Protein AF-X1A149-F1 (afdb_monomer)

pLDDT: mean 80.07, std 18.98, range [36.28, 98.31]

Secondary structure (DSSP, 8-state):
--EE--SSTTHHHHH--SSS---EEEE-SEES--TT--TT-GGGGS--PPPEE-GGGGG----SS-EEEETTTS-TTSTTS-HHHHHHHHHHHHT-TTSEEEEEES-GGGGGGS---TTEEEEEEE--S-HHHHTTS--EEEEEETTEEEEE-

Sequence (153 aa):
MLNKVKGNMYSFFNNYPFKGANRGCTWNPIKGKCPHDCSYCFMKRFPQKELRLDEKCFKDNLGRDRYIFVGSSTDMWGTHINQDWIRDVLIHCYKYPDNQYFFQSKNPERFSVFKLPDNFIICTTIETDKQDILDKHSLLIYLIKNYEFSILM

Foldseek 3Di:
DKAQDDDVPPVCLCVPPDPDDSAETEQEQWFFDAPVNDPPDPLVVDDGHDTDGNVVSLPDDPDAQHEYEYNSHYQCLPPPHPPVSVVSVVVSVVVHVRYQYEHEHCCVVSVVVDDDDQSYWYKYWDDDPDVVVCVVDPIWIWTCHPNDTDTDD

Mean predicted aligned error: 7.83 Å

Organism: NCBI:txid412755

Solvent-accessible surface area (backbone atoms only — not comparable to full-atom values): 9294 Å² total; per-residue (Å²): 102,79,39,71,70,80,80,65,96,52,54,55,65,78,63,59,94,65,90,85,68,100,41,43,28,34,40,58,44,45,40,27,57,46,89,80,67,55,91,86,46,75,64,73,82,46,94,68,50,74,70,43,77,44,71,75,38,77,75,52,82,84,62,64,74,30,42,34,36,44,25,81,63,22,57,61,46,37,90,88,46,62,67,64,60,46,49,54,53,51,57,56,49,66,74,36,70,62,28,36,37,36,39,57,20,84,38,61,72,53,56,76,79,50,94,76,59,92,52,49,45,39,29,32,60,48,76,76,92,49,64,80,51,56,77,75,45,80,74,45,42,35,43,51,49,96,88,44,84,45,82,53,128

Nearest PDB structures (foldseek):
  4fhf-assembly1_A  TM=6.529E-01  e=5.673E-01  Geobacillus thermodenitrificans NG80-2
  4rh1-assembly1_A  TM=6.499E-01  e=9.526E-01  Geobacillus thermodenitrificans NG80-2
  4fhg-assembly1_A  TM=6.101E-01  e=7.843E-01  Geobacillus thermodenitrificans NG80-2
  4fhe-assembly1_A  TM=5.385E-01  e=5.317E-01  Geobacillus thermodenitrificans NG80-2
  4k9r-assembly1_A  TM=5.381E-01  e=1.600E+00  Geobacillus thermodenitrificans NG80-2

Radius of gyration: 15.14 Å; Cα contacts (8 Å, |Δi|>4): 228; chains: 1; bounding box: 37×32×43 Å

Structure (mmCIF, N/CA/C/O backbone):
data_AF-X1A149-F1
#
_entry.id   AF-X1A149-F1
#
loop_
_atom_site.group_PDB
_atom_site.id
_atom_site.type_symbol
_atom_site.label_atom_id
_atom_site.label_alt_id
_atom_site.label_comp_id
_atom_site.label_asym_id
_atom_site.label_entity_id
_atom_site.label_seq_id
_atom_site.pdbx_PDB_ins_code
_atom_site.Cartn_x
_atom_site.Cartn_y
_atom_site.Cartn_z
_atom_site.occupancy
_atom_site.B_iso_or_equiv
_atom_site.auth_seq_id
_atom_site.auth_comp_id
_atom_site.auth_asym_id
_atom_site.auth_atom_id
_atom_site.pdbx_PDB_model_num
ATOM 1 N N . MET A 1 1 ? 5.418 8.308 8.367 1.00 59.69 1 MET A N 1
ATOM 2 C CA . MET A 1 1 ? 4.892 9.648 8.065 1.00 59.69 1 MET A CA 1
ATOM 3 C C . MET A 1 1 ? 3.872 9.539 6.939 1.00 59.69 1 MET A C 1
ATOM 5 O O . MET A 1 1 ? 4.206 9.000 5.887 1.00 59.69 1 MET A O 1
ATOM 9 N N . LEU A 1 2 ? 2.640 10.012 7.165 1.00 68.31 2 LEU A N 1
ATOM 10 C CA . LEU A 1 2 ? 1.606 10.103 6.126 1.00 68.31 2 LEU A CA 1
ATOM 11 C C . LEU A 1 2 ? 1.983 11.190 5.118 1.00 68.31 2 LEU A C 1
ATOM 13 O O . LEU A 1 2 ? 2.266 12.321 5.514 1.00 68.31 2 LEU A O 1
ATOM 17 N N . ASN A 1 3 ? 1.948 10.873 3.827 1.00 68.56 3 ASN A N 1
ATOM 18 C CA . ASN A 1 3 ? 2.165 11.869 2.779 1.00 68.56 3 ASN A CA 1
ATOM 19 C C . ASN A 1 3 ? 0.833 12.228 2.127 1.00 68.56 3 ASN A C 1
ATOM 21 O O . ASN A 1 3 ? 0.007 11.354 1.876 1.00 68.56 3 ASN A O 1
ATOM 25 N N . LYS A 1 4 ? 0.619 13.509 1.812 1.00 62.06 4 LYS A N 1
ATOM 26 C CA . LYS A 1 4 ? -0.480 13.887 0.913 1.00 62.06 4 LYS A CA 1
ATOM 27 C C . LYS A 1 4 ? -0.252 13.218 -0.442 1.00 62.06 4 LYS A C 1
ATOM 29 O O . LYS A 1 4 ? 0.889 13.175 -0.910 1.00 62.06 4 LYS A O 1
ATOM 34 N N . VAL A 1 5 ? -1.320 12.723 -1.063 1.00 56.94 5 VAL A N 1
ATOM 35 C CA . VAL A 1 5 ? -1.245 12.213 -2.437 1.00 56.94 5 VAL A CA 1
ATOM 36 C C . VAL A 1 5 ? -0.770 13.360 -3.338 1.00 56.94 5 VAL A C 1
ATOM 38 O O . VAL A 1 5 ? -1.339 14.450 -3.319 1.00 56.94 5 VAL A O 1
ATOM 41 N N . LYS A 1 6 ? 0.323 13.143 -4.075 1.00 51.97 6 LYS A N 1
ATOM 42 C CA . LYS A 1 6 ? 0.848 14.070 -5.086 1.00 51.97 6 LYS A CA 1
ATOM 43 C C . LYS A 1 6 ? 0.746 13.382 -6.447 1.00 51.97 6 LYS A C 1
ATOM 45 O O . LYS A 1 6 ? 1.195 12.247 -6.575 1.00 51.97 6 LYS A O 1
ATOM 50 N N . GLY A 1 7 ? 0.190 14.069 -7.443 1.00 50.50 7 GLY A N 1
ATOM 51 C CA . GLY A 1 7 ? -0.057 13.513 -8.779 1.00 50.50 7 GLY A CA 1
ATOM 52 C C . GLY A 1 7 ? -1.494 13.022 -8.981 1.00 50.50 7 GLY A C 1
ATOM 53 O O . GLY A 1 7 ? -2.311 13.050 -8.064 1.00 50.50 7 GLY A O 1
ATOM 54 N N . ASN A 1 8 ? -1.803 12.608 -10.210 1.00 50.62 8 ASN A N 1
ATOM 55 C CA . ASN A 1 8 ? -3.150 12.258 -10.669 1.00 50.62 8 ASN A CA 1
ATOM 56 C C . ASN A 1 8 ? -3.391 10.746 -10.800 1.00 50.62 8 ASN A C 1
ATOM 58 O O . ASN A 1 8 ? -4.426 10.377 -11.343 1.00 50.62 8 ASN A O 1
ATOM 62 N N . MET A 1 9 ? -2.465 9.891 -10.331 1.00 50.94 9 MET A N 1
ATOM 63 C CA . MET A 1 9 ? -2.532 8.432 -10.548 1.00 50.94 9 MET A CA 1
ATOM 64 C C . MET A 1 9 ? -3.867 7.834 -10.085 1.00 50.94 9 MET A C 1
ATOM 66 O O . MET A 1 9 ? -4.305 6.820 -10.605 1.00 50.94 9 MET A O 1
ATOM 70 N N . TYR A 1 10 ? -4.535 8.524 -9.160 1.00 58.12 10 TYR A N 1
ATOM 71 C CA . TYR A 1 10 ? -5.898 8.258 -8.747 1.00 58.12 10 TYR A CA 1
ATOM 72 C C . TYR A 1 10 ? -6.651 9.572 -8.547 1.00 58.12 10 TYR A C 1
ATOM 74 O O . TYR A 1 10 ? -6.812 10.054 -7.423 1.00 58.12 10 TYR A O 1
ATOM 82 N N . SER A 1 11 ? -7.105 10.185 -9.639 1.00 50.56 11 SER A N 1
ATOM 83 C CA . SER A 1 11 ? -7.989 11.358 -9.581 1.00 50.56 11 SER A CA 1
ATOM 84 C C . SER A 1 11 ? -9.227 11.090 -8.712 1.00 50.56 11 SER A C 1
ATOM 86 O O . SER A 1 11 ? -9.692 11.991 -8.016 1.00 50.56 11 SER A O 1
ATOM 88 N N . PHE A 1 12 ? -9.691 9.835 -8.650 1.00 54.72 12 PHE A N 1
ATOM 89 C CA . PHE A 1 12 ? -10.772 9.415 -7.765 1.00 54.72 12 PHE A CA 1
ATOM 90 C C . PHE A 1 12 ? -10.439 9.568 -6.273 1.00 54.72 12 PHE A C 1
ATOM 92 O O . PHE A 1 12 ? -11.323 9.953 -5.522 1.00 54.72 12 PHE A O 1
ATOM 99 N N . PHE A 1 13 ? -9.190 9.404 -5.810 1.00 52.41 13 PHE A N 1
ATOM 100 C CA . PHE A 1 13 ? -8.864 9.693 -4.399 1.00 52.41 13 PHE A CA 1
ATOM 101 C C . PHE A 1 13 ? -9.076 11.162 -4.029 1.00 52.41 13 PHE A C 1
ATOM 103 O O . PHE A 1 13 ? -9.276 11.476 -2.857 1.00 52.41 13 PHE A O 1
ATOM 110 N N . ASN A 1 14 ? -9.045 12.046 -5.026 1.00 50.72 14 ASN A N 1
ATOM 111 C CA . ASN A 1 14 ? -9.308 13.466 -4.846 1.00 50.72 14 ASN A CA 1
ATOM 112 C C . ASN A 1 14 ? -10.776 13.840 -5.134 1.00 50.72 14 ASN A C 1
ATOM 114 O O . ASN A 1 14 ? -11.234 14.845 -4.605 1.00 50.72 14 ASN A O 1
ATOM 118 N N . ASN A 1 15 ? -11.513 13.047 -5.928 1.00 46.34 15 ASN A N 1
ATOM 119 C CA . ASN A 1 15 ? -12.815 13.431 -6.499 1.00 46.34 15 ASN A CA 1
ATOM 120 C C . ASN A 1 15 ? -13.978 12.438 -6.250 1.00 46.34 15 ASN A C 1
ATOM 122 O O . ASN A 1 15 ? -15.071 12.666 -6.768 1.00 46.34 15 ASN A O 1
ATOM 126 N N . TYR A 1 16 ? -13.798 11.338 -5.503 1.00 45.94 16 TYR A N 1
ATOM 127 C CA . TYR A 1 16 ? -14.878 10.356 -5.304 1.00 45.94 16 TYR A CA 1
ATOM 128 C C . TYR A 1 16 ? -16.003 10.894 -4.391 1.00 45.94 16 TYR A C 1
ATOM 130 O O . TYR A 1 16 ? -15.718 11.460 -3.329 1.00 45.94 16 TYR A O 1
ATOM 138 N N . PRO A 1 17 ? -17.292 10.699 -4.744 1.00 41.59 17 PRO A N 1
ATOM 139 C CA . PRO A 1 17 ? -18.422 11.360 -4.102 1.00 41.59 17 PRO A CA 1
ATOM 140 C C . PRO A 1 17 ? -18.937 10.552 -2.903 1.00 41.59 17 PRO A C 1
ATOM 142 O O . PRO A 1 17 ? -20.070 10.085 -2.894 1.00 41.59 17 PRO A O 1
ATOM 145 N N . PHE A 1 18 ? -18.130 10.391 -1.856 1.00 46.00 18 PHE A N 1
ATOM 146 C CA . PHE A 1 18 ? -18.644 9.978 -0.546 1.00 46.00 18 PHE A CA 1
ATOM 147 C C . PHE A 1 18 ? -18.394 11.106 0.452 1.00 46.00 18 PHE A C 1
ATOM 149 O O . PHE A 1 18 ? -17.267 11.366 0.864 1.00 46.00 18 PHE A O 1
ATOM 156 N N . LYS A 1 19 ? -19.483 11.836 0.732 1.00 36.28 19 LYS A N 1
ATOM 157 C CA . LYS A 1 19 ? -19.623 13.034 1.574 1.00 36.28 19 LYS A CA 1
ATOM 158 C C . LYS A 1 19 ? -18.441 13.300 2.526 1.00 36.28 19 LYS A C 1
ATOM 160 O O . LYS A 1 19 ? -18.358 12.732 3.606 1.00 36.28 19 LYS A O 1
ATOM 165 N N . GLY A 1 20 ? -17.620 14.283 2.149 1.00 37.69 20 GLY A N 1
ATOM 166 C CA . GLY A 1 20 ? -16.928 15.158 3.094 1.00 37.69 20 GLY A CA 1
ATOM 167 C C . GLY A 1 20 ? -15.549 14.719 3.582 1.00 37.69 20 GLY A C 1
ATOM 168 O O . GLY A 1 20 ? -15.386 14.535 4.778 1.00 37.69 20 GLY A O 1
ATOM 169 N N . ALA A 1 21 ? -14.527 14.668 2.718 1.00 40.03 21 ALA A N 1
ATOM 170 C CA . ALA A 1 21 ? -13.157 15.029 3.116 1.00 40.03 21 ALA A CA 1
ATOM 171 C C . ALA A 1 21 ? -12.154 15.003 1.947 1.00 40.03 21 ALA A C 1
ATOM 173 O O . ALA A 1 21 ? -11.807 13.944 1.438 1.00 40.03 21 ALA A O 1
ATOM 174 N N . ASN A 1 22 ? -11.541 16.153 1.662 1.00 51.25 22 ASN A N 1
ATOM 175 C CA . ASN A 1 22 ? -10.226 16.268 1.018 1.00 51.25 22 ASN A CA 1
ATOM 176 C C . ASN A 1 22 ? -9.114 15.640 1.906 1.00 51.25 22 ASN A C 1
ATOM 178 O O . ASN A 1 22 ? -8.272 16.363 2.446 1.00 51.25 22 ASN A O 1
ATOM 182 N N . ARG A 1 23 ? -9.123 14.319 2.161 1.00 64.38 23 ARG A N 1
ATOM 183 C CA . ARG A 1 23 ? -8.184 13.641 3.093 1.00 64.38 23 ARG A CA 1
ATOM 184 C C . ARG A 1 23 ? -7.557 12.344 2.553 1.00 64.38 23 ARG A C 1
ATOM 186 O O . ARG A 1 23 ? -7.242 11.451 3.337 1.00 64.38 23 ARG A O 1
ATOM 193 N N . GLY A 1 24 ? -7.320 12.254 1.244 1.00 74.19 24 GLY A N 1
ATOM 194 C CA . GLY A 1 24 ? -6.489 11.195 0.662 1.00 74.19 24 GLY A CA 1
ATOM 195 C C . GLY A 1 24 ? -5.017 11.315 1.087 1.00 74.19 24 GLY A C 1
ATOM 196 O O . GLY A 1 24 ? -4.405 12.383 0.964 1.00 74.19 24 GLY A O 1
ATOM 197 N N . CYS A 1 25 ? -4.421 10.232 1.585 1.00 85.38 25 CYS A N 1
ATOM 198 C CA . CYS A 1 25 ? -2.990 10.163 1.893 1.00 85.38 25 CYS A CA 1
ATOM 199 C C . CYS A 1 25 ? -2.375 8.815 1.499 1.00 85.38 25 CYS A C 1
ATOM 201 O O . CYS A 1 25 ? -3.077 7.844 1.230 1.00 85.38 25 CYS A O 1
ATOM 203 N N . THR A 1 26 ? -1.044 8.760 1.456 1.00 90.38 26 THR A N 1
ATOM 204 C CA . THR A 1 26 ? -0.293 7.514 1.287 1.00 90.38 26 THR A CA 1
ATOM 205 C C . THR A 1 26 ? 0.433 7.136 2.571 1.00 90.38 26 THR A C 1
ATOM 207 O O . THR A 1 26 ? 0.944 7.997 3.303 1.00 90.38 26 THR A O 1
ATOM 210 N N . TRP A 1 27 ? 0.505 5.833 2.830 1.00 95.12 27 TRP A N 1
ATOM 211 C CA . TRP A 1 27 ? 1.281 5.250 3.917 1.00 95.12 27 TRP A CA 1
ATOM 212 C C . TRP A 1 27 ? 2.129 4.099 3.372 1.00 95.12 27 TRP A C 1
ATOM 214 O O . TRP A 1 27 ? 1.617 3.145 2.800 1.00 95.12 27 TRP A O 1
ATOM 224 N N . ASN A 1 28 ? 3.451 4.203 3.499 1.00 95.69 28 ASN A N 1
ATOM 225 C CA . ASN A 1 28 ? 4.394 3.304 2.826 1.00 95.69 28 ASN A CA 1
ATOM 226 C C . ASN A 1 28 ? 5.290 2.590 3.844 1.00 95.69 28 ASN A C 1
ATOM 228 O O . ASN A 1 28 ? 6.443 2.985 3.993 1.00 95.69 28 ASN A O 1
ATOM 232 N N . PRO A 1 29 ? 4.782 1.594 4.585 1.00 97.25 29 PRO A N 1
ATOM 233 C CA . PRO A 1 29 ? 5.573 0.851 5.568 1.00 97.25 29 PRO A CA 1
ATOM 234 C C . PRO A 1 29 ? 6.570 -0.116 4.917 1.00 97.25 29 PRO A C 1
ATOM 236 O O . PRO A 1 29 ? 7.657 -0.304 5.448 1.00 97.25 29 PRO A O 1
ATOM 239 N N . ILE A 1 30 ? 6.256 -0.669 3.742 1.00 97.50 30 ILE A N 1
ATOM 240 C CA . ILE A 1 30 ? 7.196 -1.456 2.933 1.00 97.50 30 ILE A CA 1
ATOM 241 C C . ILE A 1 30 ? 7.738 -0.554 1.822 1.00 97.50 30 ILE A C 1
ATOM 243 O O . ILE A 1 30 ? 6.973 0.106 1.115 1.00 97.50 30 ILE A O 1
ATOM 247 N N . LYS A 1 31 ? 9.066 -0.468 1.703 1.00 94.62 31 LYS A N 1
ATOM 248 C CA . LYS A 1 31 ? 9.757 0.466 0.799 1.00 94.62 31 LYS A CA 1
ATOM 249 C C . LYS A 1 31 ? 10.916 -0.221 0.097 1.00 94.62 31 LYS A C 1
ATOM 251 O O . LYS A 1 31 ? 11.593 -1.041 0.701 1.00 94.62 31 LYS A O 1
ATOM 256 N N . GLY A 1 32 ? 11.238 0.229 -1.109 1.00 94.06 32 GLY A N 1
ATOM 257 C CA . GLY A 1 32 ? 12.459 -0.155 -1.814 1.00 94.06 32 GLY A CA 1
ATOM 258 C C . GLY A 1 32 ? 12.235 -0.325 -3.307 1.00 94.06 32 GLY A C 1
ATOM 259 O O . GLY A 1 32 ? 11.172 0.029 -3.817 1.00 94.06 32 GLY A O 1
ATOM 260 N N . LYS A 1 33 ? 13.256 -0.830 -4.000 1.00 94.69 33 LYS A N 1
ATOM 261 C CA . LYS A 1 33 ? 13.179 -1.162 -5.421 1.00 94.69 33 LYS A CA 1
ATOM 262 C C . LYS A 1 33 ? 12.166 -2.289 -5.611 1.00 94.69 33 LYS A C 1
ATOM 264 O O . LYS A 1 33 ? 12.333 -3.377 -5.068 1.00 94.69 33 LYS A O 1
ATOM 269 N N . CYS A 1 34 ? 11.126 -2.007 -6.388 1.00 93.38 34 CYS A N 1
ATOM 270 C CA . CYS A 1 34 ? 10.131 -2.997 -6.764 1.00 93.38 34 CYS A CA 1
ATOM 271 C C . CYS A 1 34 ? 10.712 -3.932 -7.847 1.00 93.38 34 CYS A C 1
ATOM 273 O O . CYS A 1 34 ? 11.133 -3.432 -8.893 1.00 93.38 34 CYS A O 1
ATOM 275 N N . PRO 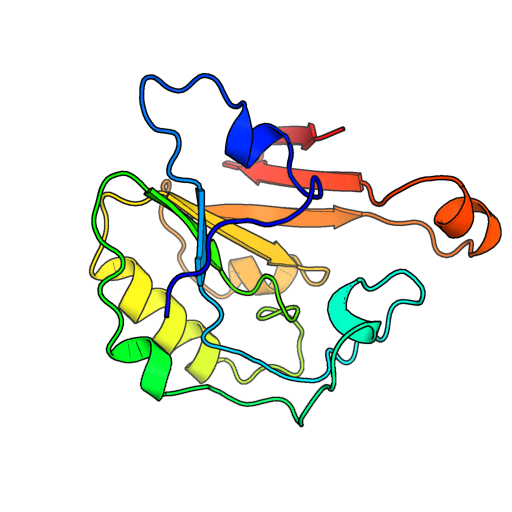A 1 35 ? 10.718 -5.261 -7.642 1.00 91.88 35 PRO A N 1
ATOM 276 C CA . PRO A 1 35 ? 11.245 -6.238 -8.600 1.00 91.88 35 PRO A CA 1
ATOM 277 C C . PRO A 1 35 ? 10.513 -6.310 -9.939 1.00 91.88 35 PRO A C 1
ATOM 279 O O . PRO A 1 35 ? 11.094 -6.798 -10.898 1.00 91.88 35 PRO A O 1
ATOM 282 N N . HIS A 1 36 ? 9.278 -5.800 -10.031 1.00 88.25 36 HIS A N 1
ATOM 283 C CA . HIS A 1 36 ? 8.565 -5.708 -11.312 1.00 88.25 36 HIS A CA 1
ATOM 284 C C . HIS A 1 36 ? 9.286 -4.811 -12.330 1.00 88.25 36 HIS A C 1
ATOM 286 O O . HIS A 1 36 ? 9.042 -4.937 -13.522 1.00 88.25 36 HIS A O 1
ATOM 292 N N . ASP A 1 37 ? 10.122 -3.874 -11.857 1.00 88.44 37 ASP A N 1
ATOM 293 C CA . ASP A 1 37 ? 10.971 -2.966 -12.649 1.00 88.44 37 ASP A CA 1
ATOM 294 C C . ASP A 1 37 ? 10.296 -2.338 -13.892 1.00 88.44 37 ASP A C 1
ATOM 296 O O . ASP A 1 37 ? 10.935 -2.082 -14.915 1.00 88.44 37 ASP A O 1
ATOM 300 N N . CYS A 1 38 ? 8.991 -2.045 -13.805 1.00 86.12 38 CYS A N 1
ATOM 301 C CA . CYS A 1 38 ? 8.192 -1.583 -14.943 1.00 86.12 38 CYS A CA 1
ATOM 302 C C . CYS A 1 38 ? 8.793 -0.316 -15.575 1.00 86.12 38 CYS A C 1
ATOM 304 O O . CYS A 1 38 ? 9.210 0.605 -14.863 1.00 86.12 38 CYS A O 1
ATOM 306 N N . SER A 1 39 ? 8.824 -0.232 -16.906 1.00 83.88 39 SER A N 1
ATOM 307 C CA . SER A 1 39 ? 9.390 0.901 -17.663 1.00 83.88 39 SER A CA 1
ATOM 308 C C . SER A 1 39 ? 8.748 2.245 -17.291 1.00 83.88 39 SER A C 1
ATOM 310 O O . SER A 1 39 ? 9.455 3.219 -17.045 1.00 83.88 39 SER A O 1
ATOM 312 N N . TYR A 1 40 ? 7.427 2.263 -17.122 1.00 79.69 40 TYR A N 1
ATOM 313 C CA . TYR A 1 40 ? 6.621 3.440 -16.773 1.00 79.69 40 TYR A CA 1
ATOM 314 C C . TYR A 1 40 ? 6.586 3.773 -15.264 1.00 79.69 40 TYR A C 1
ATOM 316 O O . TYR A 1 40 ? 5.872 4.685 -14.840 1.00 79.69 40 TYR A O 1
ATOM 324 N N . CYS A 1 41 ? 7.298 3.032 -14.408 1.00 84.94 41 CYS A N 1
ATOM 325 C CA . CYS A 1 41 ? 7.168 3.174 -12.957 1.00 84.94 41 CYS A CA 1
ATOM 326 C C . CYS A 1 41 ? 7.630 4.558 -12.466 1.00 84.94 41 CYS A C 1
ATOM 328 O O . CYS A 1 41 ? 8.815 4.893 -12.522 1.00 84.94 41 CYS A O 1
ATOM 330 N N . PHE A 1 42 ? 6.712 5.346 -11.890 1.00 83.94 42 PHE A N 1
ATOM 331 C CA . PHE A 1 42 ? 7.015 6.702 -11.407 1.00 83.94 42 PHE A CA 1
ATOM 332 C C . PHE A 1 42 ? 8.106 6.727 -10.322 1.00 83.94 42 PHE A C 1
ATOM 334 O O . PHE A 1 42 ? 8.818 7.723 -10.178 1.00 83.94 42 PHE A O 1
ATOM 341 N N . MET A 1 43 ? 8.270 5.625 -9.581 1.00 90.19 43 MET A N 1
ATOM 342 C CA . MET A 1 43 ? 9.288 5.497 -8.539 1.00 90.19 43 MET A CA 1
ATOM 343 C C . MET A 1 43 ? 10.718 5.500 -9.092 1.00 90.19 43 MET A C 1
ATOM 345 O O . MET A 1 43 ? 11.637 5.762 -8.320 1.00 90.19 43 MET A O 1
ATOM 349 N N . LYS A 1 44 ? 10.916 5.285 -10.403 1.00 88.12 44 LYS A N 1
ATOM 350 C CA . LYS A 1 44 ? 12.227 5.400 -11.071 1.00 88.12 44 LYS A CA 1
ATOM 351 C C . LYS A 1 44 ? 12.791 6.824 -11.053 1.00 88.12 44 LYS A C 1
ATOM 353 O O . LYS A 1 44 ? 13.987 7.008 -11.230 1.00 88.12 44 LYS A O 1
ATOM 358 N N . ARG A 1 45 ? 11.952 7.835 -10.795 1.00 90.00 45 ARG A N 1
ATOM 359 C CA . ARG A 1 45 ? 12.377 9.240 -10.645 1.00 90.00 45 ARG A CA 1
ATOM 360 C C . ARG A 1 45 ? 13.077 9.522 -9.311 1.00 90.00 45 ARG A C 1
ATOM 362 O O . ARG A 1 45 ? 13.615 10.610 -9.131 1.00 90.00 45 ARG A O 1
ATOM 369 N N . PHE A 1 46 ? 13.034 8.584 -8.366 1.00 90.06 46 PHE A N 1
ATOM 370 C CA . PHE A 1 46 ? 13.581 8.747 -7.022 1.00 90.06 46 PHE A CA 1
ATOM 371 C C . PHE A 1 46 ? 14.680 7.710 -6.756 1.00 90.06 46 PHE A C 1
ATOM 373 O O . PHE A 1 46 ? 14.585 6.590 -7.257 1.00 90.06 46 PHE A O 1
ATOM 380 N N . PRO A 1 47 ? 15.688 8.019 -5.920 1.00 91.94 47 PRO A N 1
ATOM 381 C CA . PRO A 1 47 ? 16.653 7.022 -5.470 1.00 91.94 47 PRO A CA 1
ATOM 382 C C . PRO A 1 47 ? 15.960 5.876 -4.723 1.00 91.94 47 PRO A C 1
ATOM 384 O O . PRO A 1 47 ? 15.273 6.093 -3.719 1.00 91.94 47 PRO A O 1
ATOM 387 N N . GLN A 1 48 ? 16.155 4.647 -5.197 1.00 91.62 48 GLN A N 1
ATOM 388 C CA . GLN A 1 48 ? 15.565 3.446 -4.610 1.00 91.62 48 GLN A CA 1
ATOM 389 C C . GLN A 1 48 ? 16.621 2.676 -3.819 1.00 91.62 48 GLN A C 1
ATOM 391 O O . GLN A 1 48 ? 17.701 2.381 -4.320 1.00 91.62 48 GLN A O 1
ATOM 396 N N . LYS A 1 49 ? 16.294 2.347 -2.569 1.00 94.56 49 LYS A N 1
ATOM 397 C CA . LYS A 1 49 ? 17.086 1.434 -1.733 1.00 94.56 49 LYS A CA 1
ATOM 398 C C . LYS A 1 49 ? 16.563 0.010 -1.879 1.00 94.56 49 LYS A C 1
ATOM 400 O O . LYS A 1 49 ? 15.485 -0.196 -2.435 1.00 94.56 49 LYS A O 1
ATOM 405 N N . GLU A 1 50 ? 17.275 -0.945 -1.301 1.00 95.50 50 GLU A N 1
ATOM 406 C CA . GLU A 1 50 ? 16.776 -2.307 -1.161 1.00 95.50 50 GLU A CA 1
ATOM 407 C C . GLU A 1 50 ? 15.439 -2.363 -0.414 1.00 95.50 50 GLU A C 1
ATOM 409 O O . GLU A 1 50 ? 15.077 -1.477 0.384 1.00 95.50 50 GLU A O 1
ATOM 414 N N . LEU A 1 51 ? 14.697 -3.411 -0.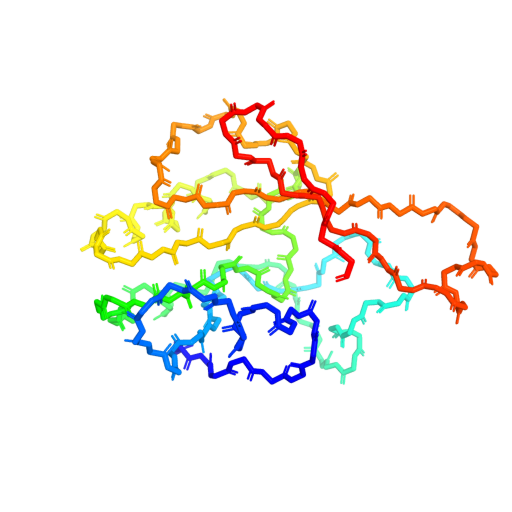756 1.00 96.44 51 LEU A N 1
ATOM 415 C CA . LEU A 1 51 ? 13.392 -3.713 -0.213 1.00 96.44 51 LEU A CA 1
ATOM 416 C C . LEU A 1 51 ? 13.497 -3.996 1.285 1.00 96.44 51 LEU A C 1
ATOM 418 O O . LEU A 1 51 ? 14.291 -4.823 1.720 1.00 96.44 51 LEU A O 1
ATOM 422 N N . ARG A 1 52 ? 12.694 -3.291 2.075 1.00 96.94 52 ARG A N 1
ATOM 423 C CA . ARG A 1 52 ? 12.709 -3.393 3.534 1.00 96.94 52 ARG A CA 1
ATOM 424 C C . ARG A 1 52 ? 11.373 -2.997 4.140 1.00 96.94 52 ARG A C 1
ATOM 426 O O . ARG A 1 52 ? 10.638 -2.178 3.573 1.00 96.94 52 ARG A O 1
ATOM 433 N N . LEU A 1 53 ? 11.138 -3.493 5.346 1.00 97.69 53 LEU A N 1
ATOM 434 C CA . LEU A 1 53 ? 10.154 -2.942 6.262 1.00 97.69 53 LEU A CA 1
ATOM 435 C C . LEU A 1 53 ? 10.733 -1.694 6.943 1.00 97.69 53 LEU A C 1
ATOM 437 O O . LEU A 1 53 ? 11.805 -1.733 7.542 1.00 97.69 53 LEU A O 1
ATOM 441 N N . ASP A 1 54 ? 10.048 -0.562 6.835 1.00 97.06 54 ASP A N 1
ATOM 442 C CA . ASP A 1 54 ? 10.389 0.653 7.569 1.00 97.06 54 ASP A CA 1
ATOM 443 C C . ASP A 1 54 ? 9.613 0.683 8.887 1.00 97.06 54 ASP A C 1
ATOM 445 O O . ASP A 1 54 ? 8.553 1.307 8.995 1.00 97.06 54 ASP A O 1
ATOM 449 N N . GLU A 1 55 ? 10.169 0.010 9.896 1.00 96.56 55 GLU A N 1
ATOM 450 C CA . GLU A 1 55 ? 9.575 -0.147 11.230 1.00 96.56 55 GLU A CA 1
ATOM 451 C C . GLU A 1 55 ? 9.184 1.186 11.892 1.00 96.56 55 GLU A C 1
ATOM 453 O O . GLU A 1 55 ? 8.265 1.259 12.710 1.00 96.56 55 GLU A O 1
ATOM 458 N N . LYS A 1 56 ? 9.827 2.294 11.502 1.00 96.12 56 LYS A N 1
ATOM 459 C CA . LYS A 1 56 ? 9.496 3.628 12.020 1.00 96.12 56 LYS A CA 1
ATOM 460 C C . LYS A 1 56 ? 8.077 4.057 11.639 1.00 96.12 56 LYS A C 1
ATOM 462 O O . LYS A 1 56 ? 7.478 4.843 12.369 1.00 96.12 56 LYS A O 1
ATOM 467 N N . CYS A 1 57 ? 7.526 3.539 10.539 1.00 95.75 57 CYS A N 1
ATOM 468 C CA . CYS A 1 57 ? 6.167 3.846 10.088 1.00 95.75 57 CYS A CA 1
ATOM 469 C C . CYS A 1 57 ? 5.090 3.307 11.042 1.00 95.75 57 CYS A C 1
ATOM 471 O O . CYS A 1 57 ? 3.996 3.858 11.090 1.00 95.75 57 CYS A O 1
ATOM 473 N N . PHE A 1 58 ? 5.387 2.290 11.854 1.00 97.19 58 PHE A N 1
ATOM 474 C CA . PHE A 1 58 ? 4.431 1.728 12.818 1.00 97.19 58 PHE A CA 1
ATOM 475 C C . PHE A 1 58 ? 4.212 2.614 14.050 1.00 97.19 58 PHE A C 1
ATOM 477 O O . PHE A 1 58 ? 3.328 2.350 14.860 1.00 97.19 58 PHE A O 1
ATOM 484 N N . LYS A 1 59 ? 4.978 3.702 14.178 1.00 96.62 59 LYS A N 1
ATOM 485 C CA . LYS A 1 59 ? 4.720 4.771 15.153 1.00 96.62 59 LYS A CA 1
ATOM 486 C C . LYS A 1 59 ? 3.738 5.820 14.621 1.00 96.62 59 LYS A C 1
ATOM 488 O O . LYS A 1 59 ? 3.336 6.706 15.369 1.00 96.62 59 LYS A O 1
ATOM 493 N N . ASP A 1 60 ? 3.370 5.754 13.339 1.00 95.44 60 ASP A N 1
ATOM 494 C CA . ASP A 1 60 ? 2.459 6.721 12.739 1.00 95.44 60 ASP A CA 1
ATOM 495 C C 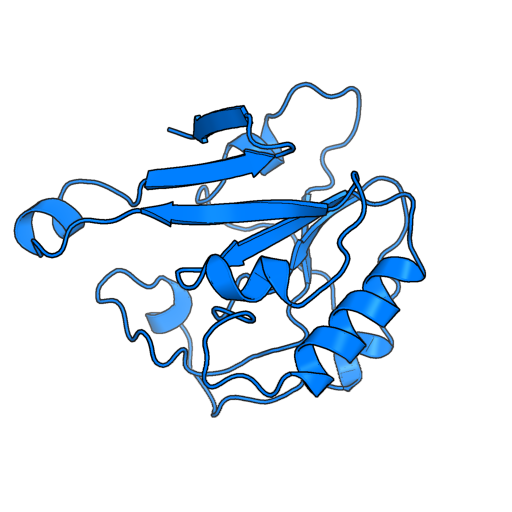. ASP A 1 60 ? 1.030 6.536 13.261 1.00 95.44 60 ASP A C 1
ATOM 497 O O . ASP A 1 60 ? 0.473 5.434 13.234 1.00 95.44 60 ASP A O 1
ATOM 501 N N . ASN A 1 61 ? 0.409 7.654 13.639 1.00 94.81 61 ASN A N 1
ATOM 502 C CA . ASN A 1 61 ? -1.028 7.739 13.847 1.00 94.81 61 ASN A CA 1
ATOM 503 C C . ASN A 1 61 ? -1.725 7.921 12.491 1.00 94.81 61 ASN A C 1
ATOM 505 O O . ASN A 1 61 ? -1.560 8.955 11.836 1.00 94.81 61 ASN A O 1
ATOM 509 N N . LEU A 1 62 ? -2.500 6.918 12.070 1.00 94.12 62 LEU A N 1
ATOM 510 C CA . LEU A 1 62 ? -3.214 6.953 10.791 1.00 94.12 62 LEU A CA 1
ATOM 511 C C . LEU A 1 62 ? -4.456 7.862 10.835 1.00 94.12 62 LEU A C 1
ATOM 513 O O . LEU A 1 62 ? -4.976 8.258 9.795 1.00 94.12 62 LEU A O 1
ATOM 517 N N . GLY A 1 63 ? -4.879 8.295 12.022 1.00 91.81 63 GLY A N 1
ATOM 518 C CA . GLY A 1 63 ? -6.065 9.116 12.231 1.00 91.81 63 GLY A CA 1
ATOM 519 C C . GLY A 1 63 ? -7.358 8.344 11.966 1.00 91.81 63 GLY A C 1
ATOM 520 O O . GLY A 1 63 ? -7.382 7.119 12.035 1.00 91.81 63 GLY A O 1
ATOM 521 N N . ARG A 1 64 ? -8.425 9.089 11.670 1.00 91.75 64 ARG A N 1
ATOM 522 C CA . ARG A 1 64 ? -9.777 8.581 11.406 1.00 91.75 64 ARG A CA 1
ATOM 523 C C . ARG A 1 64 ? -10.402 9.291 10.208 1.00 91.75 64 ARG A C 1
ATOM 525 O O . ARG A 1 64 ? -9.999 10.425 9.898 1.00 91.75 64 ARG A O 1
ATOM 532 N N . ASP A 1 65 ? -11.389 8.660 9.582 1.00 88.50 65 ASP A N 1
ATOM 533 C CA . ASP A 1 65 ? -12.122 9.173 8.421 1.00 88.50 65 ASP A CA 1
ATOM 534 C C . ASP A 1 65 ? -11.187 9.567 7.258 1.00 88.50 65 ASP A C 1
ATOM 536 O O . ASP A 1 65 ? -11.292 10.662 6.689 1.00 88.50 65 ASP A O 1
ATOM 540 N N . ARG A 1 66 ? -10.191 8.721 6.955 1.00 85.50 66 ARG A N 1
ATOM 541 C CA . ARG A 1 66 ? -9.247 8.925 5.842 1.00 85.50 66 ARG A CA 1
ATOM 542 C C . ARG A 1 66 ? -9.365 7.850 4.774 1.00 85.50 66 ARG A C 1
ATOM 544 O O . ARG A 1 66 ? -9.724 6.713 5.058 1.00 85.50 66 ARG A O 1
ATOM 551 N N . TYR A 1 67 ? -8.925 8.216 3.573 1.00 85.44 67 TYR A N 1
ATOM 552 C CA . TYR A 1 67 ? -8.609 7.284 2.496 1.00 85.44 67 TYR A CA 1
ATOM 553 C C . TYR A 1 67 ? -7.091 7.134 2.420 1.00 85.44 67 TYR A C 1
ATOM 555 O O . TYR A 1 67 ? -6.384 8.109 2.145 1.00 85.44 67 TYR A O 1
ATOM 563 N N . ILE A 1 68 ? -6.587 5.938 2.706 1.00 90.69 68 ILE A N 1
ATOM 564 C CA . ILE A 1 68 ? -5.153 5.678 2.832 1.00 90.69 68 ILE A CA 1
ATOM 565 C C . ILE A 1 68 ? -4.727 4.682 1.760 1.00 90.69 68 ILE A C 1
ATOM 567 O O . ILE A 1 68 ? -5.041 3.497 1.853 1.00 90.69 68 ILE A O 1
ATOM 571 N N . PHE A 1 69 ? -3.959 5.141 0.773 1.00 90.94 69 PHE A N 1
ATOM 572 C CA . PHE A 1 69 ? -3.276 4.234 -0.146 1.00 90.94 69 PHE A CA 1
ATOM 573 C C . PHE A 1 69 ? -2.022 3.674 0.528 1.00 90.94 69 PHE A C 1
ATOM 575 O O . PHE A 1 69 ? -1.054 4.398 0.792 1.00 90.94 69 PHE A O 1
ATOM 582 N N . VAL A 1 70 ? -2.051 2.375 0.813 1.00 94.88 70 VAL A N 1
ATOM 583 C CA . VAL A 1 70 ? -0.948 1.657 1.440 1.00 94.88 70 VAL A CA 1
ATOM 584 C C . VAL A 1 70 ? -0.051 1.024 0.379 1.00 94.88 70 VAL A C 1
ATOM 586 O O . VAL A 1 70 ? -0.529 0.336 -0.519 1.00 94.88 70 VAL A O 1
ATOM 589 N N . GLY A 1 71 ? 1.261 1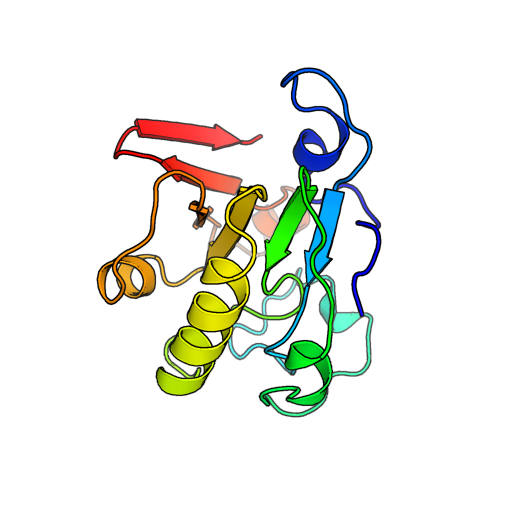.248 0.484 1.00 92.62 71 GLY A N 1
ATOM 590 C CA . GLY A 1 71 ? 2.233 0.656 -0.444 1.00 92.62 71 GLY A CA 1
ATOM 591 C C . GLY A 1 71 ? 2.261 1.327 -1.822 1.00 92.62 71 GLY A C 1
ATOM 592 O O . GLY A 1 71 ? 2.520 0.685 -2.829 1.00 92.62 71 GLY A O 1
ATOM 593 N N . SER A 1 72 ? 2.053 2.641 -1.895 1.00 89.06 72 SER A N 1
ATOM 594 C CA . SER A 1 72 ? 2.148 3.403 -3.145 1.00 89.06 72 SER A CA 1
ATOM 595 C C . SER A 1 72 ? 3.541 3.401 -3.784 1.00 89.06 72 SER A C 1
ATOM 597 O O . SER A 1 72 ? 3.676 3.750 -4.952 1.00 89.06 72 SER A O 1
ATOM 599 N N . SER A 1 73 ? 4.592 3.109 -3.013 1.00 89.94 73 SER A N 1
ATOM 600 C CA . SER A 1 73 ? 5.988 3.182 -3.473 1.00 89.94 73 SER A CA 1
ATOM 601 C C . SER A 1 73 ? 6.585 1.856 -3.947 1.00 89.94 73 SER A C 1
ATOM 603 O O . SER A 1 73 ? 7.697 1.853 -4.468 1.00 89.94 73 SER A O 1
ATOM 605 N N . THR A 1 74 ? 5.909 0.733 -3.714 1.00 93.69 74 THR A N 1
ATOM 606 C CA . THR A 1 74 ? 6.333 -0.605 -4.150 1.00 93.69 74 THR A CA 1
ATOM 607 C C . THR A 1 74 ? 5.145 -1.551 -4.048 1.00 93.69 74 THR A C 1
ATOM 609 O O . THR A 1 74 ? 4.341 -1.400 -3.135 1.00 93.69 74 THR A O 1
ATOM 612 N N . ASP A 1 75 ? 5.059 -2.554 -4.921 1.00 94.69 75 ASP A N 1
ATOM 613 C CA . ASP A 1 75 ? 4.037 -3.597 -4.799 1.00 94.69 75 ASP A CA 1
ATOM 614 C C . ASP A 1 75 ? 4.270 -4.418 -3.520 1.00 94.69 75 ASP A C 1
ATOM 616 O O . ASP A 1 75 ? 5.089 -5.336 -3.493 1.00 94.69 75 ASP A O 1
ATOM 620 N N . MET A 1 76 ? 3.570 -4.057 -2.441 1.00 95.81 76 MET A N 1
ATOM 621 C CA . MET A 1 76 ? 3.724 -4.694 -1.132 1.00 95.81 76 MET A CA 1
ATOM 622 C C . MET A 1 76 ? 3.137 -6.111 -1.070 1.00 95.81 76 MET A C 1
ATOM 624 O O . MET A 1 76 ? 3.310 -6.798 -0.069 1.00 95.81 76 MET A O 1
ATOM 628 N N . TRP A 1 77 ? 2.464 -6.552 -2.132 1.00 96.19 77 TRP A N 1
ATOM 629 C CA . TRP A 1 77 ? 1.851 -7.872 -2.249 1.00 96.19 77 TRP A CA 1
ATOM 630 C C . TRP A 1 77 ? 2.621 -8.779 -3.222 1.00 96.19 77 TRP A C 1
ATOM 632 O O . TRP A 1 77 ? 2.305 -9.964 -3.348 1.00 96.19 77 TRP A O 1
ATOM 642 N N . GLY A 1 78 ? 3.685 -8.290 -3.866 1.00 94.00 78 GLY A N 1
ATOM 643 C CA . GLY A 1 78 ? 4.526 -9.091 -4.760 1.00 94.00 78 GLY A CA 1
ATOM 644 C C . GLY A 1 78 ? 5.182 -10.279 -4.047 1.00 94.00 78 GLY A C 1
ATOM 645 O O . GLY A 1 78 ? 5.592 -10.159 -2.896 1.00 94.00 78 GLY A O 1
ATOM 646 N N . THR A 1 79 ? 5.287 -11.432 -4.711 1.00 93.50 79 THR A N 1
ATOM 647 C CA . THR A 1 79 ? 5.740 -12.728 -4.146 1.00 93.50 79 THR A CA 1
ATOM 648 C C . THR A 1 79 ? 7.032 -12.675 -3.319 1.00 93.50 79 THR A C 1
ATOM 650 O O . THR A 1 79 ? 7.184 -13.421 -2.360 1.00 93.50 79 THR A O 1
ATOM 653 N N . HIS A 1 80 ? 7.932 -11.753 -3.648 1.00 92.94 80 HIS A N 1
ATOM 654 C CA . HIS A 1 80 ? 9.216 -11.506 -2.988 1.00 92.94 80 HIS A CA 1
ATOM 655 C C . HIS A 1 80 ? 9.115 -10.761 -1.640 1.00 92.94 80 HIS A C 1
ATOM 657 O O . HIS A 1 80 ? 10.106 -10.644 -0.922 1.00 92.94 80 HIS A O 1
ATOM 663 N N . ILE A 1 81 ? 7.951 -10.206 -1.296 1.00 96.88 81 ILE A N 1
ATOM 664 C CA . ILE A 1 81 ? 7.719 -9.520 -0.019 1.00 96.88 81 ILE A CA 1
ATOM 665 C C . ILE A 1 81 ? 7.542 -10.569 1.079 1.00 96.88 81 ILE A C 1
ATOM 667 O O . ILE A 1 81 ? 6.754 -11.496 0.907 1.00 96.88 81 ILE A O 1
ATOM 671 N N . ASN A 1 82 ? 8.203 -10.410 2.228 1.00 96.81 82 ASN A N 1
ATOM 672 C CA . ASN A 1 82 ? 7.975 -11.291 3.373 1.00 96.81 82 ASN A CA 1
ATOM 673 C C . ASN A 1 82 ? 6.507 -11.182 3.841 1.00 96.81 82 ASN A C 1
ATOM 675 O O . ASN A 1 82 ? 5.999 -10.086 4.083 1.00 96.81 82 ASN A O 1
ATOM 679 N N . GLN A 1 83 ? 5.824 -12.321 3.972 1.00 97.31 83 GLN A N 1
ATOM 680 C CA . GLN A 1 83 ? 4.427 -12.381 4.402 1.00 97.31 83 GLN A CA 1
ATOM 681 C C . GLN A 1 83 ? 4.209 -11.758 5.791 1.00 97.31 83 GLN A C 1
ATOM 683 O O . GLN A 1 83 ? 3.162 -11.150 6.022 1.00 97.31 83 GLN A O 1
ATOM 688 N N . ASP A 1 84 ? 5.188 -11.859 6.692 1.00 97.88 84 ASP A N 1
ATOM 689 C CA . ASP A 1 84 ? 5.109 -11.279 8.035 1.00 97.88 84 ASP A CA 1
ATOM 690 C C . ASP A 1 84 ? 5.058 -9.753 7.981 1.00 97.88 84 ASP A C 1
ATOM 692 O O . ASP A 1 84 ? 4.266 -9.143 8.691 1.00 97.88 84 ASP A O 1
ATOM 696 N N . TRP A 1 85 ? 5.779 -9.133 7.043 1.00 98.25 85 TRP A N 1
ATOM 697 C CA . TRP A 1 85 ? 5.716 -7.685 6.842 1.00 98.25 85 TRP A CA 1
ATOM 698 C C . TRP A 1 85 ? 4.322 -7.241 6.410 1.00 98.25 85 TRP A C 1
ATOM 700 O O . TRP A 1 85 ? 3.815 -6.237 6.899 1.00 98.25 85 TRP A O 1
ATOM 710 N N . ILE A 1 86 ? 3.679 -7.994 5.511 1.00 98.12 86 ILE A N 1
ATOM 711 C CA . ILE A 1 86 ? 2.294 -7.719 5.111 1.00 98.12 86 ILE A CA 1
ATOM 712 C C . ILE A 1 86 ? 1.383 -7.848 6.332 1.00 98.12 86 ILE A C 1
ATOM 714 O O . ILE A 1 86 ? 0.574 -6.957 6.583 1.00 98.12 86 ILE A O 1
ATOM 718 N N . ARG A 1 87 ? 1.546 -8.910 7.132 1.00 98.00 87 ARG A N 1
ATOM 719 C CA . ARG A 1 87 ? 0.754 -9.117 8.350 1.00 98.00 87 ARG A CA 1
ATOM 720 C C . ARG A 1 87 ? 0.899 -7.951 9.327 1.00 98.00 87 ARG A C 1
ATOM 722 O O . ARG A 1 87 ? -0.121 -7.452 9.795 1.00 98.00 87 ARG A O 1
ATOM 729 N N . ASP A 1 88 ? 2.115 -7.480 9.579 1.00 98.31 88 ASP A N 1
ATOM 730 C CA . ASP A 1 88 ? 2.369 -6.343 10.469 1.00 98.31 88 ASP A CA 1
ATOM 731 C C . ASP A 1 88 ? 1.658 -5.081 9.974 1.00 98.31 88 ASP A C 1
ATOM 733 O O . ASP A 1 88 ? 0.997 -4.381 10.748 1.00 98.31 88 ASP A O 1
ATOM 737 N N . VAL A 1 89 ? 1.731 -4.814 8.666 1.00 98.31 89 VAL A N 1
ATOM 738 C CA . VAL A 1 89 ? 1.041 -3.685 8.027 1.00 98.31 89 VAL A CA 1
ATOM 739 C C . VAL A 1 89 ? -0.469 -3.772 8.229 1.00 98.31 89 VAL A C 1
ATOM 741 O O . VAL A 1 89 ? -1.076 -2.790 8.662 1.00 98.31 89 VAL A O 1
ATOM 744 N N . LEU A 1 90 ? -1.071 -4.939 7.981 1.00 98.00 90 LEU A N 1
ATOM 745 C CA . LEU A 1 90 ? -2.508 -5.146 8.179 1.00 98.00 90 LEU A CA 1
ATOM 746 C C . LEU A 1 90 ? -2.893 -4.989 9.658 1.00 98.00 90 LEU A C 1
ATOM 748 O O . LEU A 1 90 ? -3.866 -4.300 9.951 1.00 98.00 90 LEU A O 1
ATOM 752 N N . ILE A 1 91 ? -2.107 -5.542 10.594 1.00 97.88 91 ILE A N 1
ATOM 753 C CA . ILE A 1 91 ? -2.294 -5.365 12.048 1.00 97.88 91 ILE A CA 1
ATOM 754 C C . ILE A 1 91 ? -2.314 -3.883 12.420 1.00 97.88 91 ILE A C 1
ATOM 756 O O . ILE A 1 91 ? -3.130 -3.468 13.244 1.00 97.88 91 ILE A O 1
ATOM 760 N N . HIS A 1 92 ? -1.448 -3.065 11.823 1.00 98.25 92 HIS A N 1
ATOM 761 C CA . HIS A 1 92 ? -1.467 -1.627 12.074 1.00 98.25 92 HIS A CA 1
ATOM 762 C C . HIS A 1 92 ? -2.716 -0.958 11.502 1.00 98.25 92 HIS A C 1
ATOM 764 O O . HIS A 1 92 ? -3.319 -0.142 12.192 1.00 98.25 92 HIS A O 1
ATOM 770 N N . CYS A 1 93 ? -3.149 -1.330 10.295 1.00 97.69 93 CYS A N 1
ATOM 771 C CA . CYS A 1 93 ? -4.402 -0.844 9.710 1.00 97.69 93 CYS A CA 1
ATOM 772 C C . CYS A 1 93 ? -5.626 -1.200 10.574 1.00 97.69 93 CYS A C 1
ATOM 774 O O . CYS A 1 93 ? -6.485 -0.350 10.794 1.00 97.69 93 CYS A O 1
ATOM 776 N N . TYR A 1 94 ? -5.676 -2.409 11.145 1.00 97.19 94 TYR A N 1
ATOM 777 C CA . TYR A 1 94 ? -6.766 -2.843 12.028 1.00 97.19 94 TYR A CA 1
ATOM 778 C C . TYR A 1 94 ? -6.926 -1.990 13.292 1.00 97.19 94 TYR A C 1
ATOM 780 O O . TYR A 1 94 ? -8.019 -1.927 13.848 1.00 97.19 94 TYR A O 1
ATOM 788 N N . LYS A 1 95 ? -5.871 -1.295 13.737 1.00 97.31 95 LYS A N 1
ATOM 789 C CA . LYS A 1 95 ? -5.942 -0.371 14.882 1.00 97.31 95 LYS A CA 1
ATOM 790 C C . LYS A 1 95 ? -6.700 0.923 14.566 1.00 97.31 95 LYS A C 1
ATOM 792 O O . LYS A 1 95 ? -7.045 1.645 15.495 1.00 97.31 95 LYS A O 1
ATOM 797 N N . TYR A 1 96 ? -6.947 1.227 13.290 1.00 96.62 96 TYR A N 1
ATOM 798 C CA . TYR A 1 96 ? -7.634 2.445 12.856 1.00 96.62 96 TYR A CA 1
ATOM 799 C C . TYR A 1 96 ? -8.799 2.109 11.903 1.00 96.62 96 TYR A C 1
ATOM 801 O O . TYR A 1 96 ? -8.741 2.428 10.710 1.00 96.62 96 TYR A O 1
ATOM 809 N N . PRO A 1 97 ? -9.858 1.454 12.417 1.00 95.44 97 PRO A N 1
ATOM 810 C CA . PRO A 1 97 ? -10.942 0.896 11.605 1.00 95.44 97 PRO A CA 1
ATOM 811 C C . PRO A 1 97 ? -11.795 1.952 10.886 1.00 95.44 97 PRO A C 1
ATOM 813 O O . PRO A 1 97 ? -12.383 1.647 9.854 1.00 95.44 97 PRO A O 1
ATOM 816 N N . ASP A 1 98 ? -11.805 3.198 11.369 1.00 93.00 98 ASP A N 1
ATOM 817 C CA . ASP A 1 98 ? -12.565 4.312 10.775 1.00 93.00 98 ASP A CA 1
ATOM 818 C C . ASP A 1 98 ? -11.957 4.840 9.460 1.00 93.00 98 ASP A C 1
ATOM 820 O O . ASP A 1 98 ? -12.440 5.814 8.879 1.00 93.00 98 ASP A O 1
ATOM 824 N N . ASN A 1 99 ? -10.851 4.254 8.999 1.00 92.25 99 ASN A N 1
ATOM 825 C CA . ASN A 1 99 ? -10.247 4.585 7.716 1.00 92.25 99 ASN A CA 1
ATOM 826 C C . ASN A 1 99 ? -10.661 3.585 6.638 1.00 92.25 99 ASN A C 1
ATOM 828 O O . ASN A 1 99 ? -10.912 2.409 6.903 1.00 92.25 99 ASN A O 1
ATOM 832 N N . GLN A 1 100 ? -10.638 4.052 5.395 1.00 90.19 100 GLN A N 1
ATOM 833 C CA . GLN A 1 100 ? -10.666 3.193 4.223 1.00 90.19 100 GLN A CA 1
ATOM 834 C C . GLN A 1 100 ? -9.249 3.005 3.703 1.00 90.19 100 GLN A C 1
ATOM 836 O O . GLN A 1 100 ? -8.512 3.972 3.481 1.00 90.19 100 GLN A O 1
ATOM 841 N N . TYR A 1 101 ? -8.872 1.751 3.499 1.00 92.06 101 TYR A N 1
ATOM 842 C CA . TYR A 1 101 ? -7.548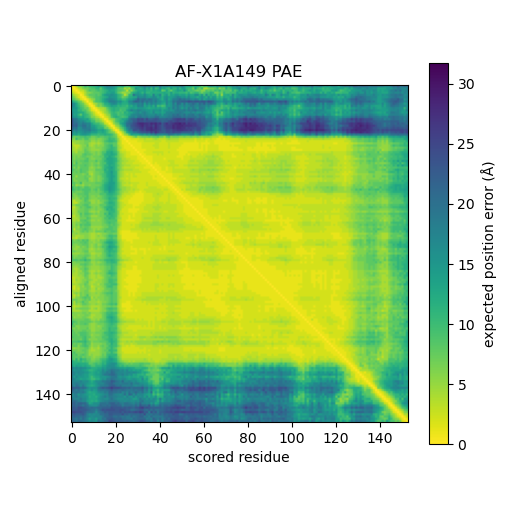 1.384 3.027 1.00 92.06 101 TYR A CA 1
ATOM 843 C C . TYR A 1 101 ? -7.620 0.944 1.587 1.00 92.06 101 TYR A C 1
ATOM 845 O O . TYR A 1 101 ? -8.465 0.136 1.229 1.00 92.06 101 TYR A O 1
ATOM 853 N N . PHE A 1 102 ? -6.716 1.455 0.771 1.00 90.44 102 PHE A N 1
ATOM 854 C CA . PHE A 1 102 ? -6.583 1.037 -0.606 1.00 90.44 102 PHE A CA 1
ATOM 855 C C . PHE A 1 102 ? -5.267 0.308 -0.798 1.00 90.44 102 PHE A C 1
ATOM 857 O O . PHE A 1 102 ? -4.210 0.804 -0.397 1.00 90.44 102 PHE A O 1
ATOM 864 N N . PHE A 1 103 ? -5.345 -0.850 -1.436 1.00 93.12 103 PHE A N 1
ATOM 865 C CA . PHE A 1 103 ? -4.213 -1.693 -1.765 1.00 93.12 103 PHE A CA 1
ATOM 866 C C . PHE A 1 103 ? -4.252 -2.026 -3.250 1.00 93.12 103 PHE A C 1
ATOM 868 O O . PHE A 1 103 ? -5.305 -2.351 -3.788 1.00 93.12 103 PHE A O 1
ATOM 875 N N . GLN A 1 104 ? -3.096 -1.988 -3.904 1.00 90.94 104 GLN A N 1
ATOM 876 C CA . GLN A 1 104 ? -2.962 -2.354 -5.309 1.00 90.94 104 GLN A CA 1
ATOM 877 C C . GLN A 1 104 ? -1.826 -3.359 -5.478 1.00 90.94 104 GLN A C 1
ATOM 879 O O . GLN A 1 104 ? -0.781 -3.209 -4.841 1.00 90.94 104 GLN A O 1
ATOM 884 N N . SER A 1 105 ? -2.013 -4.347 -6.353 1.00 92.56 105 SER A N 1
ATOM 885 C CA . SER A 1 105 ? -0.954 -5.287 -6.717 1.00 92.56 105 SER A CA 1
ATOM 886 C C . SER A 1 105 ? -1.037 -5.789 -8.160 1.00 92.56 105 SER A C 1
ATOM 888 O O . SER A 1 105 ? -2.123 -5.904 -8.726 1.00 92.56 105 SER A O 1
ATOM 890 N N . LYS A 1 106 ? 0.112 -6.173 -8.727 1.00 89.56 106 LYS A N 1
ATOM 891 C CA . LYS A 1 106 ? 0.194 -7.028 -9.928 1.00 89.56 106 LYS A CA 1
ATOM 892 C C . LYS A 1 106 ? 0.046 -8.524 -9.609 1.00 89.56 106 LYS A C 1
ATOM 894 O O . LYS A 1 106 ? 0.052 -9.346 -10.513 1.00 89.56 106 LYS A O 1
ATOM 899 N N . ASN A 1 107 ? -0.043 -8.868 -8.328 1.00 91.06 107 ASN A N 1
ATOM 900 C CA . ASN A 1 107 ? -0.154 -10.218 -7.793 1.00 91.06 107 ASN A CA 1
ATOM 901 C C . ASN A 1 107 ? -1.478 -10.359 -7.010 1.00 91.06 107 ASN A C 1
ATOM 903 O O . ASN A 1 107 ? -1.472 -10.352 -5.772 1.00 91.06 107 ASN A O 1
ATOM 907 N N . PRO A 1 108 ? -2.634 -10.392 -7.700 1.00 89.69 108 PRO A N 1
ATOM 908 C CA . PRO A 1 108 ? -3.938 -10.396 -7.046 1.00 89.69 108 PRO A CA 1
ATOM 909 C C . PRO A 1 108 ? -4.191 -11.646 -6.195 1.00 89.69 108 PRO A C 1
ATOM 911 O O . PRO A 1 108 ? -4.905 -11.539 -5.196 1.00 89.69 108 PRO A O 1
ATOM 914 N N . GLU A 1 109 ? -3.590 -12.804 -6.502 1.00 90.88 109 GLU A N 1
ATOM 915 C CA . GLU A 1 109 ? -3.772 -14.002 -5.670 1.00 90.88 109 GLU A CA 1
ATOM 916 C C . GLU A 1 109 ? -3.251 -13.816 -4.239 1.00 90.88 109 GLU A C 1
ATOM 918 O O . GLU A 1 109 ? -3.747 -14.438 -3.302 1.00 90.88 109 GLU A O 1
ATOM 923 N N . ARG A 1 110 ? -2.293 -12.906 -4.020 1.00 93.88 110 ARG A N 1
ATOM 924 C CA . ARG A 1 110 ? -1.752 -12.650 -2.679 1.00 93.88 110 ARG A CA 1
ATOM 925 C C . ARG A 1 110 ? -2.820 -12.151 -1.707 1.00 93.88 110 ARG A C 1
ATOM 927 O O . ARG A 1 110 ? -2.700 -12.400 -0.509 1.00 93.88 110 ARG A O 1
ATOM 934 N N . PHE A 1 111 ? -3.852 -11.458 -2.194 1.00 93.75 111 PHE A N 1
ATOM 935 C CA . PHE A 1 111 ? -4.921 -10.948 -1.337 1.00 93.75 111 PHE A CA 1
ATOM 936 C C . PHE A 1 111 ? -5.698 -12.080 -0.654 1.00 93.75 111 PHE A C 1
ATOM 938 O O . PHE A 1 111 ? -6.047 -11.936 0.515 1.00 93.75 111 PHE A O 1
ATOM 945 N N . SER A 1 112 ? -5.906 -13.224 -1.321 1.00 90.88 112 SER A N 1
ATOM 946 C CA . SER A 1 112 ? -6.697 -14.336 -0.767 1.00 90.88 112 SER A CA 1
ATOM 947 C C . SER A 1 112 ? -6.004 -15.083 0.375 1.00 90.88 112 SER A C 1
ATOM 949 O O . SER A 1 112 ? -6.640 -15.870 1.070 1.00 90.88 112 SER A O 1
ATOM 951 N N . VAL A 1 113 ? -4.708 -14.838 0.596 1.00 93.69 113 VAL A N 1
ATOM 952 C CA . VAL A 1 113 ? -3.949 -15.387 1.734 1.00 93.69 113 VAL A CA 1
ATOM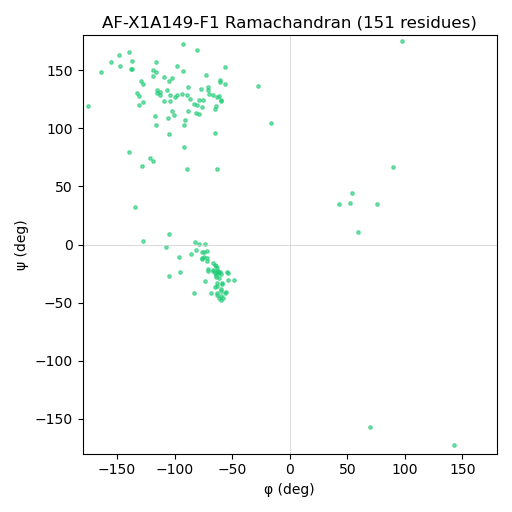 953 C C . VAL A 1 113 ? -4.377 -14.741 3.058 1.00 93.69 113 VAL A C 1
ATOM 955 O O . VAL A 1 113 ? -4.163 -15.308 4.131 1.00 93.69 113 VAL A O 1
ATOM 958 N N . PHE A 1 114 ? -4.991 -13.558 3.007 1.00 92.62 114 PHE A N 1
ATOM 959 C CA . PHE A 1 114 ? -5.356 -12.781 4.183 1.00 92.62 114 PHE A CA 1
ATOM 960 C C . PHE A 1 114 ? -6.866 -12.585 4.256 1.00 92.62 114 PHE A C 1
ATOM 962 O O . PHE A 1 114 ? -7.545 -12.378 3.255 1.00 92.62 114 PHE A O 1
ATOM 969 N N . LYS A 1 115 ? -7.400 -12.579 5.478 1.00 90.38 115 LYS A N 1
ATOM 970 C CA . LYS A 1 115 ? -8.753 -12.080 5.716 1.00 90.38 115 LYS A CA 1
ATOM 971 C C . LYS A 1 115 ? -8.692 -10.557 5.672 1.00 90.38 115 LYS A C 1
ATOM 973 O O . LYS A 1 115 ? -7.971 -9.979 6.481 1.00 90.38 115 LYS A O 1
ATOM 978 N N . LEU A 1 116 ? -9.408 -9.935 4.738 1.00 92.19 116 LEU A N 1
ATOM 979 C CA . LEU A 1 116 ? -9.471 -8.481 4.574 1.00 92.19 116 LEU A CA 1
ATOM 980 C C . LEU A 1 116 ? -10.908 -8.000 4.855 1.00 92.19 116 LEU A C 1
ATOM 982 O O . LEU A 1 116 ? -11.846 -8.642 4.384 1.00 92.19 116 LEU A O 1
ATOM 986 N N . PRO A 1 117 ? -11.102 -6.936 5.652 1.00 90.06 117 PRO A N 1
ATOM 987 C CA . PRO A 1 117 ? -12.421 -6.400 5.991 1.00 90.06 117 PRO A CA 1
ATOM 988 C C . PRO A 1 117 ? -12.985 -5.504 4.876 1.00 90.06 117 PRO A C 1
ATOM 990 O O . PRO A 1 117 ? -12.254 -5.038 4.006 1.00 90.06 117 PRO A O 1
ATOM 993 N N . ASP A 1 118 ? -14.276 -5.177 4.949 1.00 86.56 118 ASP A N 1
ATOM 994 C CA . ASP A 1 118 ? -14.995 -4.423 3.905 1.00 86.56 118 ASP A CA 1
ATOM 995 C C . ASP A 1 118 ? -14.475 -2.995 3.666 1.00 86.56 118 ASP A C 1
ATOM 997 O O . ASP A 1 118 ? -14.674 -2.415 2.591 1.00 86.56 118 ASP A O 1
ATOM 1001 N N . ASN A 1 119 ? -13.811 -2.403 4.666 1.00 86.69 119 ASN A N 1
ATOM 1002 C CA . ASN A 1 119 ? -13.165 -1.096 4.546 1.00 86.69 119 ASN A CA 1
ATOM 1003 C C . ASN A 1 119 ? -11.803 -1.165 3.830 1.00 86.69 119 ASN A C 1
ATOM 1005 O O . ASN A 1 119 ? -11.148 -0.131 3.671 1.00 86.69 119 ASN A O 1
ATOM 1009 N N . PHE A 1 120 ? -11.360 -2.353 3.402 1.00 91.75 120 PHE A N 1
ATOM 1010 C CA . PHE A 1 120 ? -10.160 -2.540 2.594 1.00 91.75 120 PHE A CA 1
ATOM 1011 C C . PHE A 1 120 ? -10.582 -2.718 1.135 1.00 91.75 120 PHE A C 1
ATOM 1013 O O . PHE A 1 120 ? -11.185 -3.709 0.737 1.00 91.75 120 PHE A O 1
ATOM 1020 N N . ILE A 1 121 ? -10.252 -1.724 0.326 1.00 89.00 121 ILE A N 1
ATOM 1021 C CA . ILE A 1 121 ? -10.429 -1.726 -1.117 1.00 89.00 121 ILE A CA 1
ATOM 1022 C C . ILE A 1 121 ? -9.168 -2.340 -1.720 1.00 89.00 121 ILE A C 1
ATOM 1024 O O . ILE A 1 121 ? -8.080 -1.772 -1.606 1.00 89.00 121 ILE A O 1
ATOM 1028 N N . ILE A 1 122 ? -9.308 -3.495 -2.362 1.00 89.38 122 ILE A N 1
ATOM 1029 C CA . ILE A 1 122 ? -8.213 -4.140 -3.083 1.00 89.38 122 ILE A CA 1
ATOM 1030 C C . ILE A 1 122 ? -8.370 -3.907 -4.582 1.00 89.38 122 ILE A C 1
ATOM 1032 O O . ILE A 1 122 ? -9.472 -3.838 -5.126 1.00 89.38 122 ILE A O 1
ATOM 1036 N N . CYS A 1 123 ? -7.250 -3.725 -5.259 1.00 87.00 123 CYS A N 1
ATOM 1037 C CA . CYS A 1 123 ? -7.194 -3.477 -6.686 1.00 87.00 123 CYS A CA 1
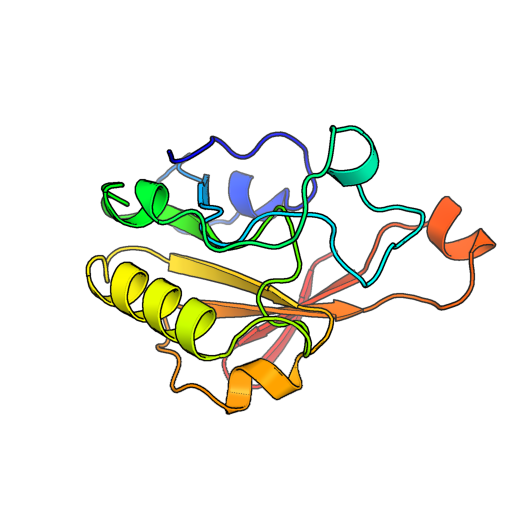ATOM 1038 C C . CYS A 1 123 ? -6.075 -4.293 -7.305 1.00 87.00 123 CYS A C 1
ATOM 1040 O O . CYS A 1 123 ? -5.043 -4.547 -6.675 1.00 87.00 123 CYS A O 1
ATOM 1042 N N . THR A 1 124 ? -6.254 -4.643 -8.570 1.00 87.38 124 THR A N 1
ATOM 1043 C CA . THR A 1 124 ? -5.170 -5.198 -9.367 1.00 87.38 124 THR A CA 1
ATOM 1044 C C . THR A 1 124 ? -4.816 -4.287 -10.524 1.00 87.38 124 THR A C 1
ATOM 1046 O O . THR A 1 124 ? -5.645 -3.526 -11.028 1.00 87.38 124 THR A O 1
ATOM 1049 N N . THR A 1 125 ? -3.544 -4.304 -10.893 1.00 83.62 125 THR A N 1
ATOM 1050 C CA . THR A 1 125 ? -3.063 -3.602 -12.072 1.00 83.62 125 THR A CA 1
ATOM 1051 C C . THR A 1 125 ? -3.234 -4.505 -13.288 1.00 83.62 125 THR A C 1
ATOM 1053 O O . THR A 1 125 ? -2.732 -5.625 -13.287 1.00 83.62 125 THR A O 1
ATOM 1056 N N . ILE A 1 126 ? -3.921 -4.010 -14.317 1.00 79.69 126 ILE A N 1
ATOM 1057 C CA . ILE A 1 126 ? -4.042 -4.667 -15.619 1.00 79.69 126 ILE A CA 1
ATOM 1058 C C . ILE A 1 126 ? -3.296 -3.812 -16.640 1.00 79.69 126 ILE A C 1
ATOM 1060 O O . ILE A 1 126 ? -3.493 -2.601 -16.747 1.00 79.69 126 ILE A O 1
ATOM 1064 N N . GLU A 1 127 ? -2.417 -4.448 -17.396 1.00 74.38 127 GLU A N 1
ATOM 1065 C CA . GLU A 1 127 ? -1.530 -3.778 -18.338 1.00 74.38 127 GLU A CA 1
ATOM 1066 C C . GLU A 1 127 ? -1.241 -4.669 -19.542 1.00 74.38 127 GLU A C 1
ATOM 1068 O O . GLU A 1 127 ? -1.475 -5.877 -19.517 1.00 74.38 127 GLU A O 1
ATOM 1073 N N . THR A 1 128 ? -0.750 -4.050 -20.611 1.00 71.31 128 THR A N 1
ATOM 1074 C CA . THR A 1 128 ? -0.278 -4.754 -21.803 1.00 71.31 128 THR A CA 1
ATOM 1075 C C . THR A 1 128 ? 1.220 -5.012 -21.706 1.00 71.31 128 THR A C 1
ATOM 1077 O O . THR A 1 128 ? 1.967 -4.228 -21.127 1.00 71.31 128 THR A O 1
ATOM 1080 N N . ASP A 1 129 ? 1.655 -6.104 -22.317 1.00 71.81 129 ASP A N 1
ATOM 1081 C CA . ASP A 1 129 ? 3.047 -6.469 -22.569 1.00 71.81 129 ASP A CA 1
ATOM 1082 C C . ASP A 1 129 ? 3.690 -5.681 -23.731 1.00 71.81 129 ASP A C 1
ATOM 1084 O O . ASP A 1 129 ? 4.893 -5.787 -23.968 1.00 71.81 129 ASP A O 1
ATOM 1088 N N . LYS A 1 130 ? 2.912 -4.866 -24.455 1.00 73.94 130 LYS A N 1
ATOM 1089 C CA . LYS A 1 130 ? 3.370 -4.079 -25.606 1.00 73.94 130 LYS A CA 1
ATOM 1090 C C . LYS A 1 130 ? 3.854 -2.693 -25.186 1.00 73.94 130 LYS A C 1
ATOM 1092 O O . LYS A 1 130 ? 3.056 -1.809 -24.867 1.00 73.94 130 LYS A O 1
ATOM 1097 N N . GLN A 1 131 ? 5.170 -2.488 -25.217 1.00 69.38 131 GLN A N 1
ATOM 1098 C CA . GLN A 1 131 ? 5.803 -1.243 -24.764 1.00 69.38 131 GLN A CA 1
ATOM 1099 C C . GLN A 1 131 ? 5.321 -0.002 -25.535 1.00 69.38 131 GLN A C 1
ATOM 1101 O O . GLN A 1 131 ? 5.071 1.033 -24.927 1.00 69.38 131 GLN A O 1
ATOM 1106 N N . ASP A 1 132 ? 5.103 -0.114 -26.845 1.00 72.31 132 ASP A N 1
ATOM 1107 C CA . ASP A 1 132 ? 4.614 0.979 -27.694 1.00 72.31 132 ASP A CA 1
ATOM 1108 C C . ASP A 1 132 ? 3.188 1.434 -27.340 1.00 72.31 132 ASP A C 1
ATOM 1110 O O . ASP A 1 132 ? 2.818 2.582 -27.602 1.00 72.31 132 ASP A O 1
ATOM 1114 N N . ILE A 1 133 ? 2.393 0.546 -26.736 1.00 69.38 133 ILE A N 1
ATOM 1115 C CA . ILE A 1 133 ? 1.069 0.860 -26.198 1.00 69.38 133 ILE A CA 1
ATOM 1116 C C . ILE A 1 133 ? 1.197 1.462 -24.796 1.00 69.38 133 ILE A C 1
ATOM 1118 O O . ILE A 1 133 ? 0.530 2.457 -24.523 1.00 69.38 133 ILE A O 1
ATOM 1122 N N . LEU A 1 134 ? 2.073 0.927 -23.935 1.00 65.62 134 LEU A N 1
ATOM 1123 C CA . LEU A 1 134 ? 2.348 1.488 -22.600 1.00 65.62 134 LEU A CA 1
ATOM 1124 C C . LEU A 1 134 ? 2.857 2.936 -22.660 1.00 65.62 134 LEU A C 1
ATOM 1126 O O . LEU A 1 134 ? 2.536 3.740 -21.787 1.00 65.62 134 LEU A O 1
ATOM 1130 N N . ASP A 1 135 ? 3.618 3.284 -23.698 1.00 61.81 135 ASP A N 1
ATOM 1131 C CA . ASP A 1 135 ? 4.119 4.647 -23.907 1.00 61.81 135 ASP A CA 1
ATOM 1132 C C . ASP A 1 135 ? 3.000 5.634 -24.304 1.00 61.81 135 ASP A C 1
ATOM 1134 O O . ASP A 1 135 ? 3.139 6.844 -24.113 1.00 61.81 135 ASP A O 1
ATOM 1138 N N . LYS A 1 136 ? 1.885 5.127 -24.855 1.00 60.72 136 LYS A N 1
ATOM 1139 C CA . LYS A 1 136 ? 0.750 5.916 -25.374 1.00 60.72 136 LYS A CA 1
ATOM 1140 C C . LYS A 1 136 ? -0.474 5.910 -24.458 1.00 60.72 136 LYS A C 1
ATOM 1142 O O . LYS A 1 136 ? -1.257 6.858 -24.489 1.00 60.72 136 LYS A O 1
ATOM 1147 N N . HIS A 1 137 ? -0.652 4.859 -23.663 1.00 58.28 137 HIS A N 1
ATOM 1148 C CA . HIS A 1 137 ? -1.809 4.647 -22.802 1.00 58.28 137 HIS A CA 1
ATOM 1149 C C . HIS A 1 137 ? -1.371 4.247 -21.391 1.00 58.28 137 HIS A C 1
ATOM 1151 O O . HIS A 1 137 ? -0.573 3.334 -21.196 1.00 58.28 137 HIS A O 1
ATOM 1157 N N . SER A 1 138 ? -1.934 4.928 -20.395 1.00 52.75 138 SER A N 1
ATOM 1158 C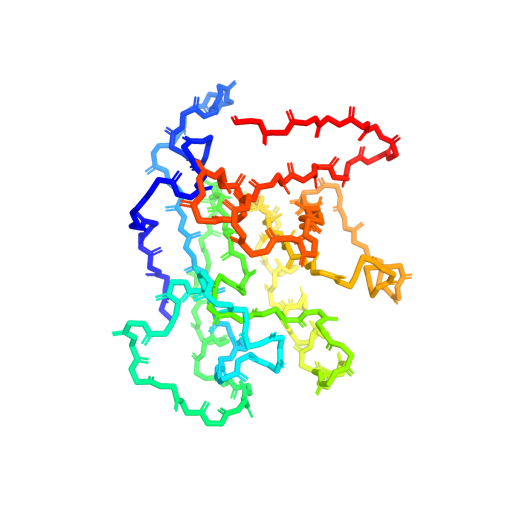 CA . SER A 1 138 ? -1.702 4.634 -18.983 1.00 52.75 138 SER A CA 1
ATOM 1159 C C . SER A 1 138 ? -2.417 3.347 -18.554 1.00 52.75 138 SER A C 1
ATOM 1161 O O . SER A 1 138 ? -3.520 3.066 -19.014 1.00 52.75 138 SER A O 1
ATOM 1163 N N . LEU A 1 139 ? -1.782 2.616 -17.634 1.00 57.88 139 LEU A N 1
ATOM 1164 C CA . LEU A 1 139 ? -2.296 1.482 -16.852 1.00 57.88 139 LEU A CA 1
ATOM 1165 C C . LEU A 1 139 ? -3.812 1.490 -16.599 1.00 57.88 139 LEU A C 1
ATOM 1167 O O . LEU A 1 139 ? -4.350 2.497 -16.139 1.00 57.88 139 LEU A O 1
ATOM 1171 N N . LEU A 1 140 ? -4.458 0.330 -16.750 1.00 55.16 140 LEU A N 1
ATOM 1172 C CA . LEU A 1 140 ? -5.822 0.128 -16.273 1.00 55.16 140 LEU A CA 1
ATOM 1173 C C . LEU A 1 140 ? -5.773 -0.385 -14.831 1.00 55.16 140 LEU A C 1
ATOM 1175 O O . LEU A 1 140 ? -5.073 -1.352 -14.516 1.00 55.16 140 LEU A O 1
ATOM 1179 N N . ILE A 1 141 ? -6.512 0.259 -13.934 1.00 59.91 141 ILE A N 1
ATOM 1180 C CA . ILE A 1 141 ? -6.578 -0.161 -12.535 1.00 59.91 141 ILE A CA 1
ATOM 1181 C C . ILE A 1 141 ? -7.955 -0.749 -12.296 1.00 59.91 141 ILE A C 1
ATOM 1183 O O . ILE A 1 141 ? -8.976 -0.111 -12.545 1.00 59.91 141 ILE A O 1
ATOM 1187 N N . TYR A 1 142 ? -7.971 -1.993 -11.839 1.00 58.31 142 TYR A N 1
ATOM 1188 C CA . TYR A 1 142 ? -9.198 -2.738 -11.658 1.00 58.31 142 TYR A CA 1
ATOM 1189 C C . TYR A 1 142 ? -9.563 -2.811 -10.184 1.00 58.31 142 TYR A C 1
ATOM 1191 O O . TYR A 1 142 ? -8.761 -3.295 -9.379 1.00 58.31 142 TYR A O 1
ATOM 1199 N N . LEU A 1 143 ? -10.762 -2.345 -9.831 1.00 58.53 143 LEU A N 1
ATOM 1200 C CA . LEU A 1 143 ? -11.263 -2.441 -8.466 1.00 58.53 143 LEU A CA 1
ATOM 1201 C C . LEU A 1 143 ? -11.877 -3.821 -8.249 1.00 58.53 143 LEU A C 1
ATOM 1203 O O . LEU A 1 143 ? -12.811 -4.210 -8.945 1.00 58.53 143 LEU A O 1
ATOM 1207 N N . ILE A 1 144 ? -11.332 -4.556 -7.282 1.00 60.34 144 ILE A N 1
ATOM 1208 C CA . ILE A 1 144 ? -11.847 -5.853 -6.855 1.00 60.34 144 ILE A CA 1
ATOM 1209 C C . ILE A 1 144 ? -12.541 -5.597 -5.517 1.00 60.34 144 ILE A C 1
ATOM 1211 O O . ILE A 1 144 ? -11.902 -5.553 -4.468 1.00 60.34 144 ILE A O 1
ATOM 1215 N N . LYS A 1 145 ? -13.857 -5.381 -5.527 1.00 53.03 145 LYS A N 1
ATOM 1216 C CA . LYS A 1 145 ? -14.633 -5.281 -4.284 1.00 53.03 145 LYS A CA 1
ATOM 1217 C C . LYS A 1 145 ? -15.803 -6.242 -4.362 1.00 53.03 145 LYS A C 1
ATOM 1219 O O . LYS A 1 145 ? -16.589 -6.156 -5.290 1.00 53.03 145 LYS A O 1
ATOM 1224 N N . ASN A 1 146 ? -15.907 -7.163 -3.403 1.00 45.12 146 ASN A N 1
ATOM 1225 C CA . ASN A 1 146 ? -17.031 -8.103 -3.293 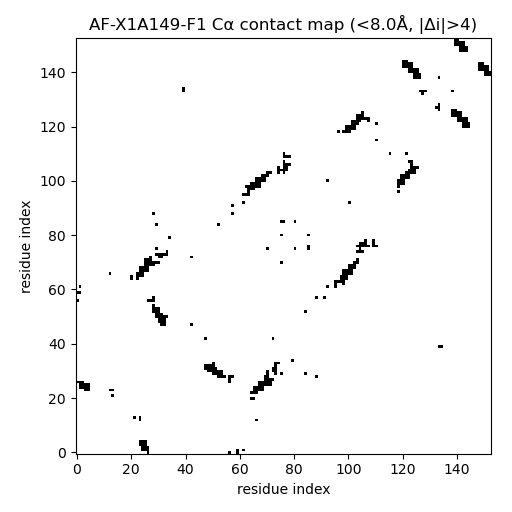1.00 45.12 146 ASN A CA 1
ATOM 1226 C C . ASN A 1 146 ? -17.342 -8.901 -4.577 1.00 45.12 146 ASN A C 1
ATOM 1228 O O . ASN A 1 146 ? -18.504 -9.166 -4.858 1.00 45.12 146 ASN A O 1
ATOM 1232 N N . TYR A 1 147 ? -16.319 -9.274 -5.360 1.00 42.28 147 TYR A N 1
ATOM 1233 C CA . TYR A 1 147 ? -16.471 -9.911 -6.683 1.00 42.28 147 TYR A CA 1
ATOM 1234 C C . TYR A 1 147 ? -17.247 -9.072 -7.717 1.00 42.28 147 TYR A C 1
ATOM 1236 O O . TYR A 1 147 ? -17.568 -9.572 -8.793 1.00 42.28 147 TYR A O 1
ATOM 1244 N N . GLU A 1 148 ? -17.515 -7.797 -7.427 1.00 38.00 148 GLU A N 1
ATOM 1245 C CA . GLU A 1 148 ? -18.033 -6.838 -8.389 1.00 38.00 148 GLU A CA 1
ATOM 1246 C C . GLU A 1 148 ? -16.881 -6.156 -9.121 1.00 38.00 148 GLU A C 1
ATOM 1248 O O . GLU A 1 148 ? -15.856 -5.756 -8.559 1.00 38.00 148 GLU A O 1
ATOM 1253 N N . PHE A 1 149 ? -17.083 -6.073 -10.426 1.00 45.59 149 PHE A N 1
ATOM 1254 C CA . PHE A 1 149 ? -16.085 -5.791 -11.431 1.00 45.59 149 PHE A CA 1
ATOM 1255 C C . PHE A 1 149 ? -16.295 -4.352 -11.921 1.00 45.59 149 PHE A C 1
ATOM 1257 O O . PHE A 1 149 ? -17.292 -4.068 -12.583 1.00 45.59 149 PHE A O 1
ATOM 1264 N N . SER A 1 150 ? -15.399 -3.418 -11.571 1.00 43.50 150 SER A N 1
ATOM 1265 C CA . SER A 1 150 ? -15.472 -2.030 -12.057 1.00 43.50 150 SER A CA 1
ATOM 1266 C C . SER A 1 150 ? -14.129 -1.541 -12.600 1.00 43.50 150 SER A C 1
ATOM 1268 O O . SER A 1 150 ? -13.083 -1.646 -11.955 1.00 43.50 150 SER A O 1
ATOM 1270 N N . ILE A 1 151 ? -14.171 -1.018 -13.829 1.00 44.12 151 ILE A N 1
ATOM 1271 C CA . ILE A 1 151 ? -13.025 -0.395 -14.491 1.00 44.12 151 ILE A CA 1
ATOM 1272 C C . ILE A 1 151 ? -12.899 1.032 -13.956 1.00 44.12 151 ILE A C 1
ATOM 1274 O O . ILE A 1 151 ? -13.816 1.836 -14.127 1.00 44.12 151 ILE A O 1
ATOM 1278 N N . LEU A 1 152 ? -11.761 1.355 -13.341 1.00 44.41 152 LEU A N 1
ATOM 1279 C CA . LEU A 1 152 ? -11.389 2.736 -13.045 1.00 44.41 152 LEU A CA 1
ATOM 1280 C C . LEU A 1 152 ? -10.554 3.248 -14.228 1.00 44.41 152 LEU A C 1
ATOM 1282 O O . LEU A 1 152 ? -9.392 2.865 -14.372 1.00 44.41 152 LEU A O 1
ATOM 1286 N N . MET A 1 153 ? -11.181 4.053 -15.096 1.00 37.31 153 MET A N 1
ATOM 1287 C CA . MET A 1 153 ? -10.504 4.839 -16.142 1.00 37.31 153 MET A CA 1
ATOM 1288 C C . MET A 1 153 ? -10.075 6.205 -15.612 1.00 37.31 153 MET A C 1
ATOM 1290 O O . MET A 1 153 ? -10.856 6.813 -14.843 1.00 37.31 153 MET A O 1
#